Protein AF-C3ZW89-F1 (afdb_monomer_lite)

Radius of gyration: 10.77 Å; chains: 1; bounding box: 21×29×25 Å

Organism: Branchiostoma floridae (NCBI:txid7739)

Sequence (58 aa):
TCQRWDSQTPHKHTKTTAKYPSSGLEENFCRNPSSSSGPWCYTTDPKERWELCDIPDC

Secondary structure (DSSP, 8-state):
-BPPTT--SSS--S--TTT-GGGT--TT--B-SS--SS-EEEBS-TT-SEEE--PPP-

pLDDT: mean 85.15, std 6.48, range [67.44, 92.38]

Structure (mmCIF, N/CA/C/O backbone):
data_AF-C3ZW89-F1
#
_entry.id   AF-C3ZW89-F1
#
loop_
_atom_site.group_PDB
_atom_site.id
_atom_site.type_symbol
_atom_site.label_atom_id
_atom_site.label_alt_id
_atom_site.label_comp_id
_atom_site.label_asym_id
_atom_site.label_entity_id
_atom_site.label_seq_id
_atom_site.pdbx_PDB_ins_code
_atom_site.Cartn_x
_atom_site.Cartn_y
_atom_site.Cartn_z
_atom_site.occupancy
_atom_site.B_iso_or_equiv
_atom_site.auth_seq_id
_atom_site.auth_comp_id
_atom_site.auth_asym_id
_atom_site.auth_atom_id
_atom_site.pdbx_PDB_model_num
ATOM 1 N N . THR A 1 1 ? -8.789 -6.437 2.700 1.00 84.94 1 THR A N 1
ATOM 2 C CA . THR A 1 1 ? -8.981 -5.747 1.392 1.00 84.94 1 THR A CA 1
ATOM 3 C C . THR A 1 1 ? -7.797 -4.854 1.155 1.00 84.94 1 THR A C 1
ATOM 5 O O . THR A 1 1 ? -7.440 -4.092 2.048 1.00 84.94 1 THR A O 1
ATOM 8 N N . CYS A 1 2 ? -7.215 -4.912 -0.041 1.00 89.25 2 CYS A N 1
ATOM 9 C CA . CYS A 1 2 ? -5.994 -4.177 -0.337 1.00 89.25 2 CYS A CA 1
ATOM 10 C C . CYS A 1 2 ? -6.233 -2.666 -0.495 1.00 89.25 2 CYS A C 1
ATOM 12 O O . CYS A 1 2 ? -7.089 -2.231 -1.270 1.00 89.25 2 CYS A O 1
ATOM 14 N N . GLN A 1 3 ? -5.438 -1.874 0.222 1.00 91.12 3 GLN A N 1
ATOM 15 C CA . GLN A 1 3 ? -5.212 -0.452 0.004 1.00 91.12 3 GLN A CA 1
ATOM 16 C C . GLN A 1 3 ? -4.456 -0.267 -1.315 1.00 91.12 3 GLN A C 1
ATOM 18 O O . GLN A 1 3 ? -3.534 -1.020 -1.637 1.00 91.12 3 GLN A O 1
ATOM 23 N N . ARG A 1 4 ? -4.839 0.764 -2.073 1.00 91.38 4 ARG A N 1
ATOM 24 C CA . ARG A 1 4 ? -4.132 1.120 -3.302 1.00 91.38 4 ARG A CA 1
ATOM 25 C C . ARG A 1 4 ? -2.700 1.581 -3.017 1.00 91.38 4 ARG A C 1
ATOM 27 O O . ARG A 1 4 ? -2.473 2.311 -2.055 1.00 91.38 4 ARG A O 1
ATOM 34 N N . TRP A 1 5 ? -1.754 1.234 -3.884 1.00 88.31 5 TRP A N 1
ATOM 35 C CA . TRP A 1 5 ? -0.339 1.607 -3.748 1.00 88.31 5 TRP A CA 1
ATOM 36 C C . TRP A 1 5 ? -0.054 3.098 -3.964 1.00 88.31 5 TRP A C 1
ATOM 38 O O . TRP A 1 5 ? 1.004 3.598 -3.580 1.00 88.31 5 TRP A O 1
ATOM 48 N N . ASP A 1 6 ? -0.963 3.826 -4.604 1.00 88.25 6 ASP A N 1
ATOM 49 C CA . ASP A 1 6 ? -0.907 5.286 -4.702 1.00 88.25 6 ASP A CA 1
ATOM 50 C C . ASP A 1 6 ? -1.587 5.979 -3.508 1.00 88.25 6 ASP A C 1
ATOM 52 O O . ASP A 1 6 ? -1.345 7.162 -3.262 1.00 88.25 6 ASP A O 1
ATOM 56 N N . SER A 1 7 ? -2.376 5.245 -2.716 1.00 91.25 7 SER A N 1
ATOM 57 C CA . SER A 1 7 ? -2.997 5.759 -1.499 1.00 91.25 7 SER A CA 1
ATOM 58 C C . SER A 1 7 ? -2.005 5.786 -0.341 1.00 91.25 7 SER A C 1
ATOM 60 O O . SER A 1 7 ? -1.230 4.862 -0.118 1.00 91.25 7 SER A O 1
ATOM 62 N N . GLN A 1 8 ? -2.075 6.849 0.456 1.00 90.81 8 GLN A N 1
ATOM 63 C CA . GLN A 1 8 ? -1.293 7.023 1.683 1.00 90.81 8 GLN A CA 1
ATOM 64 C C . GLN A 1 8 ? -2.167 6.891 2.940 1.00 90.81 8 GLN A C 1
ATOM 66 O O . GLN A 1 8 ? -1.820 7.391 4.009 1.00 90.81 8 GLN A O 1
ATOM 71 N N . THR A 1 9 ? -3.349 6.286 2.817 1.00 89.94 9 THR A N 1
ATOM 72 C CA . THR A 1 9 ? -4.328 6.127 3.900 1.00 89.94 9 THR A CA 1
ATOM 73 C C . THR A 1 9 ? -5.041 4.777 3.768 1.00 89.94 9 THR A C 1
ATOM 75 O O . THR A 1 9 ? -5.422 4.427 2.646 1.00 89.94 9 THR A O 1
ATOM 78 N N . PRO A 1 10 ? -5.265 4.047 4.881 1.00 91.50 10 PRO A N 1
ATOM 79 C CA . PRO A 1 10 ? -4.847 4.350 6.263 1.00 91.50 10 PRO A CA 1
ATOM 80 C C . PRO A 1 10 ? -3.335 4.251 6.513 1.00 91.50 10 PRO A C 1
ATOM 82 O O . PRO A 1 10 ? -2.816 4.928 7.401 1.00 91.50 10 PRO A O 1
ATOM 85 N N . HIS A 1 11 ? -2.601 3.481 5.709 1.00 92.31 11 HIS A N 1
ATOM 86 C CA . HIS A 1 11 ? -1.175 3.254 5.924 1.00 92.31 11 HIS A CA 1
ATOM 87 C C . HIS A 1 11 ? -0.328 4.117 5.002 1.00 92.31 11 HIS A C 1
ATOM 89 O O . HIS A 1 11 ? -0.278 3.902 3.794 1.00 92.31 11 HIS A O 1
ATOM 95 N N . L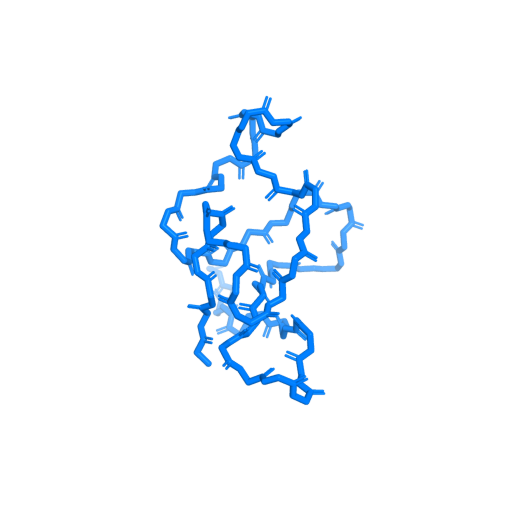YS A 1 12 ? 0.417 5.062 5.581 1.00 92.06 12 LYS A N 1
ATOM 96 C CA . LYS A 1 12 ? 1.464 5.789 4.850 1.00 92.06 12 LYS A CA 1
ATOM 97 C C . LYS A 1 12 ? 2.642 4.869 4.549 1.00 92.06 12 LYS A C 1
ATOM 99 O O . LYS A 1 12 ? 3.132 4.175 5.449 1.00 92.06 12 LYS A O 1
ATOM 104 N N . HIS A 1 13 ? 3.137 4.894 3.316 1.00 88.62 13 HIS A N 1
ATOM 105 C CA . HIS A 1 13 ? 4.258 4.069 2.878 1.00 88.62 13 HIS A CA 1
ATOM 106 C C . HIS A 1 13 ? 5.085 4.716 1.766 1.00 88.62 13 HIS A C 1
ATOM 108 O O . HIS A 1 13 ? 4.615 5.542 0.993 1.00 88.62 13 HIS A O 1
ATOM 114 N N . THR A 1 14 ? 6.339 4.279 1.643 1.00 87.75 14 THR A N 1
ATOM 115 C CA . THR A 1 14 ? 7.273 4.757 0.607 1.00 87.75 14 THR A CA 1
ATOM 116 C C . THR A 1 14 ? 7.277 3.888 -0.653 1.00 87.75 14 THR A C 1
ATOM 118 O O . THR A 1 14 ? 7.974 4.202 -1.615 1.00 87.75 14 THR A O 1
ATOM 121 N N . LYS A 1 15 ? 6.521 2.784 -0.651 1.00 84.69 15 LYS A N 1
ATOM 122 C CA . LYS A 1 15 ? 6.366 1.863 -1.783 1.00 84.69 15 LYS A CA 1
ATOM 123 C C . LYS A 1 15 ? 5.352 2.402 -2.800 1.00 84.69 15 LYS A C 1
ATOM 125 O O . LYS A 1 15 ? 4.246 1.896 -2.874 1.00 84.69 15 LYS A O 1
ATOM 130 N N . THR A 1 16 ? 5.699 3.468 -3.511 1.00 82.69 16 THR A N 1
ATOM 131 C CA . THR A 1 16 ? 4.867 4.047 -4.579 1.00 82.69 16 THR A CA 1
ATOM 132 C C . THR A 1 16 ? 5.412 3.669 -5.952 1.00 82.69 16 THR A C 1
ATOM 134 O O . THR A 1 16 ? 6.600 3.362 -6.082 1.00 82.69 16 THR A O 1
ATOM 137 N N . THR A 1 17 ? 4.578 3.746 -6.990 1.00 82.25 17 THR A N 1
ATOM 138 C CA . THR A 1 17 ? 4.990 3.566 -8.397 1.00 82.25 17 THR A CA 1
ATOM 139 C C . THR A 1 17 ? 6.156 4.474 -8.786 1.00 82.25 17 THR A C 1
ATOM 141 O O . THR A 1 17 ? 7.048 4.050 -9.508 1.00 82.25 17 THR A O 1
ATOM 144 N N . ALA A 1 18 ? 6.216 5.691 -8.235 1.00 82.88 18 ALA A N 1
ATOM 145 C CA . ALA A 1 18 ? 7.322 6.622 -8.459 1.00 82.88 18 ALA A CA 1
ATOM 146 C C . ALA A 1 18 ? 8.670 6.104 -7.925 1.00 82.88 18 ALA A C 1
ATOM 148 O O . ALA A 1 18 ? 9.712 6.371 -8.518 1.00 82.88 18 ALA A O 1
ATOM 149 N N . LYS A 1 19 ? 8.667 5.369 -6.803 1.00 83.25 19 LYS A N 1
ATOM 150 C CA . LYS A 1 19 ? 9.889 4.832 -6.182 1.00 83.25 19 LYS A CA 1
ATOM 151 C C . LYS A 1 19 ? 10.213 3.408 -6.644 1.00 83.25 19 LYS A C 1
ATOM 153 O O . LYS A 1 19 ? 11.374 3.012 -6.613 1.00 83.25 19 LYS A O 1
ATOM 158 N N . TYR A 1 20 ? 9.200 2.659 -7.071 1.00 83.38 20 TYR A N 1
ATOM 159 C CA . TYR A 1 20 ? 9.302 1.277 -7.543 1.00 83.38 20 TYR A CA 1
ATOM 160 C C . TYR A 1 20 ? 8.576 1.099 -8.891 1.00 83.38 20 TYR A C 1
ATOM 162 O O . TYR A 1 20 ? 7.590 0.360 -8.964 1.00 83.38 20 TYR A O 1
ATOM 170 N N . PRO A 1 21 ? 9.047 1.754 -9.971 1.00 81.69 21 PRO A N 1
ATOM 171 C CA . PRO A 1 21 ? 8.372 1.725 -11.273 1.00 81.69 21 PRO A CA 1
ATOM 172 C C . PRO A 1 21 ? 8.373 0.330 -11.914 1.00 81.69 21 PRO A C 1
ATOM 174 O O . PRO A 1 21 ? 7.449 -0.019 -12.637 1.00 81.69 21 PRO A O 1
ATOM 177 N N . SER A 1 22 ? 9.374 -0.501 -11.609 1.00 80.88 22 SER A N 1
ATOM 178 C CA . SER A 1 22 ? 9.494 -1.874 -12.116 1.00 80.88 22 SER A CA 1
ATOM 179 C C . SER A 1 22 ? 8.697 -2.914 -11.322 1.00 80.88 22 SER A C 1
ATOM 181 O O . SER A 1 22 ? 8.642 -4.071 -11.725 1.00 80.88 22 SER A O 1
ATOM 183 N N . SER A 1 23 ? 8.082 -2.539 -10.196 1.00 78.19 23 SER A N 1
ATOM 184 C CA . SER A 1 23 ? 7.343 -3.482 -9.343 1.00 78.19 23 SER A CA 1
ATOM 185 C C . SER A 1 23 ? 5.853 -3.590 -9.685 1.00 78.19 23 SER A C 1
ATOM 187 O O . SER A 1 23 ? 5.139 -4.331 -9.012 1.00 78.19 23 SER A O 1
ATOM 189 N N . GLY A 1 24 ? 5.375 -2.857 -10.700 1.00 80.50 24 GLY A N 1
ATOM 190 C CA . GLY A 1 24 ? 3.985 -2.923 -11.166 1.00 80.50 24 GLY A CA 1
ATOM 191 C C . GLY A 1 24 ? 2.963 -2.643 -10.060 1.00 80.50 24 GLY A C 1
ATOM 192 O O . GLY A 1 24 ? 1.969 -3.362 -9.958 1.00 80.50 24 GLY A O 1
ATOM 193 N N . LEU A 1 25 ? 3.253 -1.661 -9.195 1.00 81.62 25 LEU A N 1
ATOM 194 C CA . LEU A 1 25 ? 2.429 -1.256 -8.048 1.00 81.62 25 LEU A CA 1
ATOM 195 C C . LEU A 1 25 ? 1.187 -0.475 -8.496 1.00 81.62 25 LEU A C 1
ATOM 197 O O . LEU A 1 25 ? 1.017 0.692 -8.160 1.00 81.62 25 LEU A O 1
ATOM 201 N N . GLU A 1 26 ? 0.347 -1.101 -9.307 1.00 82.19 26 GLU A N 1
ATOM 202 C CA . GLU A 1 26 ? -0.853 -0.485 -9.864 1.00 82.19 26 GLU A CA 1
ATOM 203 C C . GLU A 1 26 ? -2.076 -0.798 -9.006 1.00 82.19 26 GLU A C 1
ATOM 205 O O . GLU A 1 26 ? -2.204 -1.900 -8.462 1.00 82.19 26 GLU A O 1
ATOM 210 N N . GLU A 1 27 ? -2.977 0.183 -8.898 1.00 85.88 27 GLU A N 1
ATOM 211 C CA . GLU A 1 27 ? -4.234 0.061 -8.155 1.00 85.88 27 GLU A CA 1
ATOM 212 C C . GLU A 1 27 ? -3.987 -0.520 -6.752 1.00 85.88 27 GLU A C 1
ATOM 214 O O . GLU A 1 27 ? -3.136 -0.025 -6.013 1.00 85.88 27 GLU A O 1
ATOM 219 N N . ASN A 1 28 ? -4.714 -1.566 -6.378 1.00 85.31 28 ASN A N 1
ATOM 220 C CA . ASN A 1 28 ? -4.604 -2.299 -5.124 1.00 85.31 28 ASN A CA 1
ATOM 221 C C . ASN A 1 28 ? -4.152 -3.752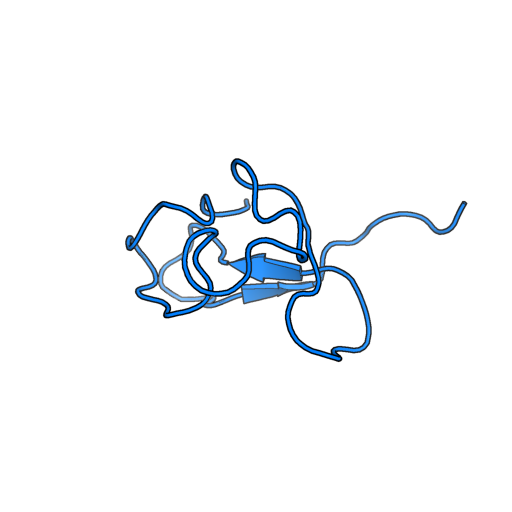 -5.341 1.00 85.31 28 ASN A C 1
ATOM 223 O O . ASN A 1 28 ? -4.492 -4.632 -4.552 1.00 85.31 28 ASN A O 1
ATOM 227 N N . PHE A 1 29 ? -3.418 -4.028 -6.421 1.00 85.50 29 PHE A N 1
ATOM 228 C CA . PHE A 1 29 ? -3.019 -5.393 -6.739 1.00 85.50 29 PHE A CA 1
ATOM 229 C C . PHE A 1 29 ? -1.969 -5.930 -5.775 1.00 85.50 29 PHE A C 1
ATOM 231 O O . PHE A 1 29 ? -1.028 -5.243 -5.395 1.00 85.50 29 PHE A O 1
ATOM 238 N N . CYS A 1 30 ? -2.068 -7.209 -5.450 1.00 87.06 30 CYS A N 1
ATOM 239 C CA . CYS A 1 30 ? -1.055 -7.905 -4.677 1.00 87.06 30 CYS A CA 1
ATOM 240 C C . CYS A 1 30 ? 0.285 -7.921 -5.421 1.00 87.06 30 CYS A C 1
ATOM 242 O O . CYS A 1 30 ? 0.380 -8.397 -6.560 1.00 87.06 30 CYS A O 1
ATOM 244 N N . ARG A 1 31 ? 1.325 -7.368 -4.796 1.00 88.12 31 ARG A N 1
ATOM 245 C CA . ARG A 1 31 ? 2.657 -7.215 -5.389 1.00 88.12 31 ARG A CA 1
ATOM 246 C C . ARG A 1 31 ? 3.737 -7.439 -4.354 1.00 88.12 31 ARG A C 1
ATOM 248 O O . ARG A 1 31 ? 3.518 -7.333 -3.155 1.00 88.12 31 ARG A O 1
ATOM 255 N N . ASN A 1 32 ? 4.935 -7.730 -4.839 1.00 84.44 32 ASN A N 1
ATOM 256 C CA . ASN A 1 32 ? 6.081 -7.960 -3.979 1.00 84.44 32 ASN A CA 1
ATOM 257 C C . ASN A 1 32 ? 7.253 -7.045 -4.367 1.00 84.44 32 ASN A C 1
ATOM 259 O O . ASN A 1 32 ? 8.213 -7.490 -4.990 1.00 84.44 32 ASN A O 1
ATOM 263 N N . PRO A 1 33 ? 7.183 -5.737 -4.047 1.00 77.06 33 PRO A N 1
ATOM 264 C CA . PRO A 1 33 ? 8.283 -4.801 -4.307 1.00 77.06 33 PRO A CA 1
ATOM 265 C C . PRO A 1 33 ? 9.452 -4.954 -3.321 1.00 77.06 33 PRO A C 1
ATOM 267 O O . PRO A 1 33 ? 10.481 -4.291 -3.448 1.00 77.06 3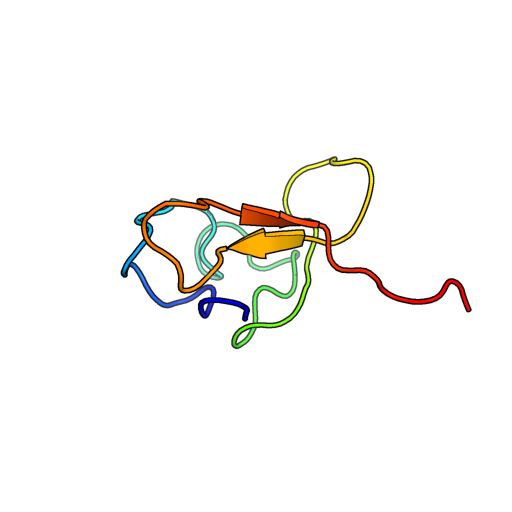3 PRO A O 1
ATOM 270 N N . SER A 1 34 ? 9.258 -5.731 -2.258 1.00 69.25 34 SER A N 1
ATOM 271 C CA . SER A 1 34 ? 10.306 -6.172 -1.343 1.00 69.25 34 SER A CA 1
ATOM 272 C C . SER A 1 34 ? 10.592 -7.629 -1.679 1.00 69.25 34 SER A C 1
ATOM 274 O O . SER A 1 34 ? 9.716 -8.300 -2.191 1.00 69.25 34 SER A O 1
ATOM 276 N N . SER A 1 35 ? 11.775 -8.157 -1.419 1.00 68.75 35 SER A N 1
ATOM 277 C CA . SER A 1 35 ? 12.064 -9.579 -1.635 1.00 68.75 35 SER A CA 1
ATOM 278 C C . SER A 1 35 ? 11.391 -10.466 -0.566 1.00 68.75 35 SER A C 1
ATOM 280 O O . SER A 1 35 ? 12.075 -11.210 0.132 1.00 68.75 35 SER A O 1
ATOM 282 N N . SER A 1 36 ? 10.078 -10.320 -0.350 1.00 78.38 36 SER A N 1
ATOM 283 C CA . SER A 1 36 ? 9.305 -11.099 0.627 1.00 78.38 36 SER A CA 1
ATOM 284 C C . SER A 1 36 ? 8.958 -12.485 0.073 1.00 78.38 36 SER A C 1
ATOM 286 O O . SER A 1 36 ? 9.100 -12.731 -1.122 1.00 78.38 36 SER A O 1
ATOM 288 N N . SER A 1 37 ? 8.449 -13.376 0.923 1.00 79.00 37 SER A N 1
ATOM 289 C CA . SER A 1 37 ? 8.122 -14.763 0.559 1.00 79.00 37 SER A CA 1
ATOM 290 C C . SER A 1 37 ? 6.996 -14.921 -0.473 1.00 79.00 37 SER A C 1
ATOM 292 O O . SER A 1 37 ? 6.855 -15.995 -1.040 1.00 79.00 37 SER A O 1
ATOM 294 N N . GLY A 1 38 ? 6.198 -13.881 -0.725 1.00 83.06 38 GLY A N 1
ATOM 295 C CA . GLY A 1 38 ? 5.071 -13.925 -1.656 1.00 83.06 38 GLY A CA 1
ATOM 296 C C . GLY A 1 38 ? 4.482 -12.536 -1.924 1.00 83.06 38 GLY A C 1
ATOM 297 O O . GLY A 1 38 ? 4.941 -11.550 -1.336 1.00 83.06 38 GLY A O 1
ATOM 298 N N . PRO A 1 39 ? 3.494 -12.429 -2.827 1.00 87.75 39 PRO A N 1
ATOM 299 C CA . PRO A 1 39 ? 2.797 -11.180 -3.101 1.00 87.75 39 PRO A CA 1
ATOM 300 C C . PRO A 1 39 ? 2.002 -10.729 -1.872 1.00 87.75 39 PRO A C 1
ATOM 302 O O . PRO A 1 39 ? 1.339 -11.523 -1.215 1.00 87.75 39 PRO A O 1
ATOM 305 N N . TRP A 1 40 ? 2.062 -9.439 -1.560 1.00 89.62 40 TRP A N 1
ATOM 306 C CA . TRP A 1 40 ? 1.345 -8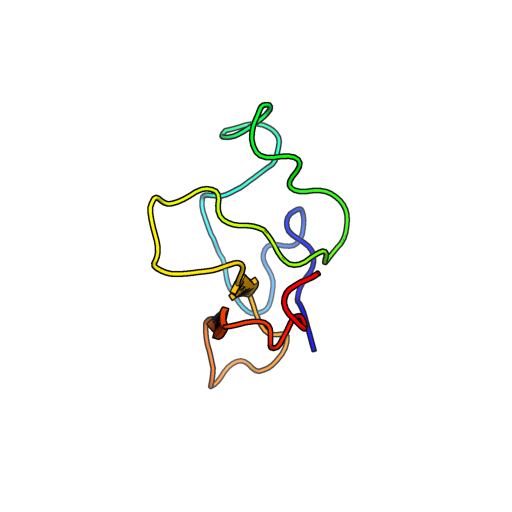.843 -0.436 1.00 89.62 40 TRP A CA 1
ATOM 307 C C . TRP A 1 40 ? 0.735 -7.508 -0.846 1.00 89.62 40 TRP A C 1
ATOM 309 O O . TRP A 1 40 ? 1.012 -6.980 -1.925 1.00 89.62 40 TRP A O 1
ATOM 319 N N . CYS A 1 41 ? -0.114 -6.951 0.004 1.00 91.12 41 CYS A N 1
ATOM 320 C CA . CYS A 1 41 ? -0.638 -5.606 -0.180 1.00 91.12 41 CYS A CA 1
ATOM 321 C C . CYS A 1 41 ? -0.776 -4.895 1.168 1.00 91.12 41 CYS A C 1
ATOM 323 O O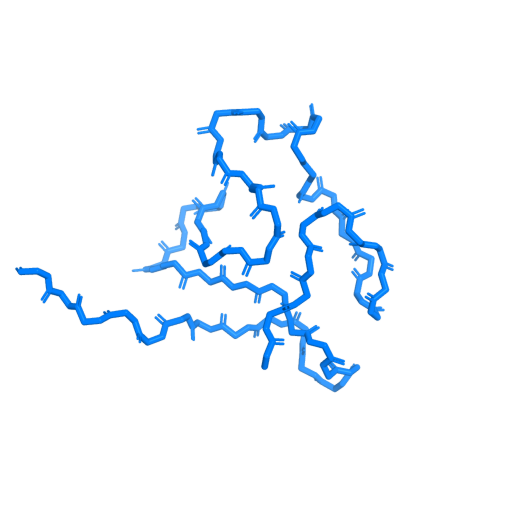 . CYS A 1 41 ? -0.843 -5.530 2.221 1.00 91.12 41 CYS A O 1
ATOM 325 N N . TYR A 1 42 ? -0.798 -3.561 1.152 1.00 91.50 42 TYR A N 1
ATOM 326 C CA . TYR A 1 42 ? -1.266 -2.807 2.317 1.00 91.50 42 TYR A CA 1
ATOM 327 C C . TYR A 1 42 ? -2.752 -3.088 2.504 1.00 91.50 42 TYR A C 1
ATOM 329 O O . TYR A 1 42 ? -3.458 -3.197 1.508 1.00 91.50 42 TYR A O 1
ATOM 337 N N . THR A 1 43 ? -3.242 -3.200 3.736 1.00 92.06 43 THR A N 1
ATOM 338 C CA . THR A 1 43 ? -4.680 -3.418 3.959 1.00 92.06 43 THR A CA 1
ATOM 339 C C . THR A 1 43 ? -5.399 -2.085 4.154 1.00 92.06 43 THR A C 1
ATOM 341 O O . THR A 1 43 ? -4.788 -1.064 4.463 1.00 92.06 43 THR A O 1
ATOM 344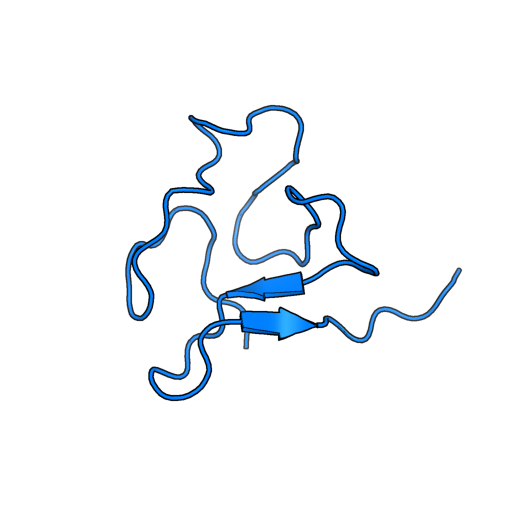 N N . THR A 1 44 ? -6.715 -2.065 3.991 1.00 92.25 44 THR A N 1
ATOM 345 C CA . THR A 1 44 ? -7.534 -0.911 4.382 1.00 92.25 44 THR A CA 1
ATOM 346 C C . THR A 1 44 ? -7.878 -0.890 5.877 1.00 92.25 44 THR A C 1
ATOM 348 O O . THR A 1 44 ? -8.553 0.039 6.315 1.00 92.25 44 THR A O 1
ATOM 351 N N . ASP A 1 45 ? -7.456 -1.885 6.664 1.00 92.38 45 ASP A N 1
ATOM 352 C CA . ASP A 1 45 ? -7.663 -1.919 8.114 1.00 92.38 45 ASP A CA 1
ATOM 353 C C . ASP A 1 45 ? -6.519 -1.172 8.826 1.00 92.38 45 ASP A C 1
ATOM 355 O O . ASP A 1 45 ? -5.360 -1.569 8.705 1.00 92.38 45 ASP A O 1
ATOM 359 N N . PRO A 1 46 ? -6.784 -0.110 9.609 1.00 90.00 46 PRO A N 1
ATOM 360 C CA . PRO A 1 46 ? -5.748 0.590 10.369 1.00 90.00 46 PRO A CA 1
ATOM 361 C C . PRO A 1 46 ? -5.014 -0.285 11.403 1.00 90.00 46 PRO A C 1
ATOM 363 O O . PRO A 1 46 ? -3.918 0.087 11.823 1.00 90.00 46 PRO A O 1
ATOM 366 N N . LYS A 1 47 ? -5.580 -1.422 11.825 1.00 92.00 47 LYS A N 1
ATOM 367 C CA . LYS A 1 47 ? -4.940 -2.373 12.748 1.00 92.00 47 LYS A CA 1
ATOM 368 C C . LYS A 1 47 ? -3.973 -3.322 12.049 1.00 92.00 47 LYS A C 1
ATOM 370 O O . LYS A 1 47 ? -3.045 -3.811 12.688 1.00 92.00 47 LYS A O 1
ATOM 375 N N . GLU A 1 48 ? -4.161 -3.555 10.755 1.00 91.88 48 GLU A N 1
ATOM 376 C CA . GLU A 1 48 ? -3.372 -4.508 9.985 1.00 91.88 48 GLU A CA 1
ATOM 377 C C . GLU A 1 48 ? -2.639 -3.785 8.861 1.00 91.88 48 GLU A C 1
ATOM 379 O O . GLU A 1 48 ? -3.215 -3.360 7.866 1.00 91.88 48 GLU A O 1
ATOM 384 N N . ARG A 1 49 ? -1.332 -3.579 9.025 1.00 89.81 49 ARG A N 1
ATOM 385 C CA . ARG A 1 49 ? -0.575 -2.733 8.096 1.00 89.81 49 ARG A CA 1
ATOM 386 C C . ARG A 1 49 ? -0.501 -3.327 6.692 1.00 89.81 49 ARG A C 1
ATOM 388 O O . ARG A 1 49 ? -0.621 -2.594 5.716 1.00 89.81 49 ARG A O 1
ATOM 395 N N . TRP A 1 50 ? -0.264 -4.624 6.588 1.00 90.00 50 TRP A N 1
ATOM 396 C CA . TRP A 1 50 ? -0.148 -5.342 5.326 1.00 90.00 50 TRP A CA 1
ATOM 397 C C . TRP A 1 50 ? -0.538 -6.801 5.543 1.00 90.00 50 TRP A C 1
ATOM 399 O O . TRP A 1 50 ? -0.320 -7.331 6.629 1.00 90.00 50 TRP A O 1
ATOM 409 N N . GLU A 1 51 ? -1.088 -7.423 4.506 1.00 91.06 51 GLU A N 1
ATOM 410 C CA . GLU A 1 51 ? -1.492 -8.830 4.492 1.00 91.06 51 GLU A CA 1
ATOM 411 C C . GLU A 1 51 ? -0.803 -9.540 3.316 1.00 91.06 51 GLU A C 1
ATOM 413 O O . GLU A 1 51 ? -0.588 -8.939 2.254 1.00 91.06 51 GLU A O 1
ATOM 418 N N . LEU A 1 52 ? -0.399 -10.801 3.511 1.00 89.38 52 LEU A N 1
ATOM 419 C CA . LEU A 1 52 ? 0.022 -11.660 2.400 1.00 89.38 52 LEU A CA 1
ATOM 420 C C . LEU A 1 52 ? -1.213 -11.989 1.573 1.00 89.38 52 LEU A C 1
ATOM 422 O O . LEU A 1 52 ? -2.258 -12.330 2.121 1.00 89.38 52 LEU A O 1
ATOM 426 N N . CYS A 1 53 ? -1.087 -11.901 0.257 1.00 86.06 53 CYS A N 1
ATOM 427 C CA . CYS A 1 53 ? -2.176 -12.288 -0.610 1.00 86.06 53 CYS A CA 1
ATOM 428 C C . CYS A 1 53 ? -2.150 -13.790 -0.833 1.00 86.06 53 CYS A C 1
ATOM 430 O O . CYS A 1 53 ? -1.145 -14.343 -1.280 1.00 86.06 53 CYS A O 1
ATOM 432 N N . ASP A 1 54 ? -3.289 -14.416 -0.572 1.00 81.56 54 ASP A N 1
ATOM 433 C CA . ASP A 1 54 ? -3.528 -15.824 -0.854 1.00 81.56 54 ASP A CA 1
ATOM 434 C C . ASP A 1 54 ? -3.849 -15.979 -2.351 1.00 81.56 54 ASP A C 1
ATOM 436 O O . ASP A 1 54 ? -5.005 -15.988 -2.779 1.00 81.56 54 ASP A O 1
ATOM 440 N N . ILE A 1 55 ? -2.801 -15.943 -3.178 1.00 75.19 55 ILE A N 1
ATOM 441 C CA . ILE A 1 55 ? -2.907 -16.181 -4.620 1.00 75.19 55 ILE A CA 1
ATOM 442 C C . ILE A 1 55 ? -2.596 -17.660 -4.854 1.00 75.19 55 ILE A C 1
ATOM 444 O O . ILE A 1 55 ? -1.505 -18.090 -4.477 1.00 75.19 55 ILE A O 1
ATOM 448 N N . PRO A 1 56 ? -3.504 -18.435 -5.474 1.00 71.94 56 PRO A N 1
ATOM 449 C CA . PRO A 1 56 ? -3.216 -19.823 -5.800 1.00 71.94 56 PRO A CA 1
ATOM 450 C C . PRO A 1 56 ? -2.014 -19.899 -6.749 1.00 71.94 56 PRO A C 1
ATOM 452 O O . PRO A 1 56 ? -1.951 -19.160 -7.736 1.00 71.94 56 PRO A O 1
ATOM 455 N N . ASP A 1 57 ? -1.071 -20.790 -6.436 1.00 67.44 57 ASP A N 1
ATOM 456 C CA . ASP A 1 57 ? 0.012 -21.159 -7.349 1.00 67.44 57 ASP A CA 1
ATOM 457 C C . ASP A 1 57 ? -0.594 -21.673 -8.666 1.00 67.44 57 ASP A C 1
ATOM 459 O O . ASP A 1 57 ? -1.589 -22.407 -8.656 1.00 67.44 57 ASP A O 1
ATOM 463 N N . CYS A 1 58 ? -0.033 -21.219 -9.790 1.00 72.06 58 CYS A N 1
ATOM 464 C CA . CYS A 1 58 ? -0.467 -21.626 -11.130 1.00 72.06 58 CYS A CA 1
ATOM 465 C C . CYS A 1 58 ? -0.042 -23.056 -11.468 1.00 72.06 58 CYS A C 1
ATOM 467 O O . CYS A 1 58 ? 1.083 -23.449 -11.085 1.00 72.06 58 CYS A O 1
#

Foldseek 3Di:
DADQLCDCPPPHDPRHCVVQVPFCSGGRDFTPSDPDPATKGQDNDNVGGIDGDPDDDD

InterPro domains:
  IPR000001 Kringle [PF00051] (1-58)
  IPR000001 Kringle [PS50070] (1-58)
  IPR000001 Kringle [SM00130] (1-58)
  IPR000001 Kringle [cd00108] (1-58)
  IPR013806 Kringle-like fold [SSF57440] (1-58)
  IPR018056 Kringle, conserved site [PS00021] (29-41)
  IPR038178 Kringle superfamily [G3DSA:2.40.20.10] (1-58)
  IPR050759 Serine proteases and regulators with kringle domains [PTHR24261] (1-58)